Protein AF-A0A9D2VJ08-F1 (afdb_monomer_lite)

Secondary structure (DSSP, 8-state):
--GGGS------GGGG--SHHHHHHHHHHHHHHHHHHH--HHHHHHHHHHHHHHHHHHHHHS-GGG-SHHHHHHHHHHHH--SSS-TTS-TTS---HHHHHHHHHHHSEEEEE-TTS-EEEEE-----TTT-PPTTT--HHHHHHHHHHHTT--

Structure (mmCIF, N/CA/C/O backbone):
data_AF-A0A9D2VJ08-F1
#
_entry.id   AF-A0A9D2VJ08-F1
#
loop_
_atom_site.group_PDB
_atom_site.id
_atom_site.type_symbol
_atom_site.label_atom_id
_atom_site.label_alt_id
_atom_site.label_comp_id
_atom_site.label_asym_id
_atom_site.label_entity_id
_atom_site.label_seq_id
_atom_site.pdbx_PDB_ins_code
_atom_site.Cartn_x
_atom_site.Cartn_y
_atom_site.Cartn_z
_atom_site.occupancy
_atom_site.B_iso_or_equiv
_atom_site.auth_seq_id
_atom_site.auth_comp_id
_atom_site.auth_asym_id
_atom_site.auth_atom_id
_atom_site.pdbx_PDB_model_num
ATOM 1 N N . MET A 1 1 ? -3.734 -15.035 43.086 1.00 41.38 1 MET A N 1
ATOM 2 C CA . MET A 1 1 ? -3.114 -14.174 42.054 1.00 41.38 1 MET A CA 1
ATOM 3 C C . MET A 1 1 ? -3.480 -14.765 40.698 1.00 41.38 1 MET A C 1
ATOM 5 O O . MET A 1 1 ? -2.989 -15.838 40.373 1.00 41.38 1 MET A O 1
ATOM 9 N N . SER A 1 2 ? -4.456 -14.158 40.009 1.00 42.16 2 SER A N 1
ATOM 10 C CA . SER A 1 2 ? -5.113 -14.713 38.810 1.00 42.16 2 SER A CA 1
ATOM 11 C C . SER A 1 2 ? -4.146 -14.868 37.641 1.00 42.16 2 SER A C 1
ATOM 13 O O . SER A 1 2 ? -3.469 -13.912 37.263 1.00 42.16 2 SER A O 1
ATOM 15 N N . ARG A 1 3 ? -4.138 -16.062 37.043 1.00 43.56 3 ARG A N 1
ATOM 16 C CA . ARG A 1 3 ? -3.437 -16.399 35.792 1.00 43.56 3 ARG A CA 1
ATOM 17 C C . ARG A 1 3 ? -4.112 -15.807 34.541 1.00 43.56 3 ARG A C 1
ATOM 19 O O . ARG A 1 3 ? -3.635 -16.033 33.439 1.00 43.56 3 ARG A O 1
ATOM 26 N N . ASP A 1 4 ? -5.153 -14.993 34.708 1.00 45.00 4 ASP A N 1
ATOM 27 C CA . ASP A 1 4 ? -5.975 -14.450 33.615 1.00 45.00 4 ASP A CA 1
ATOM 28 C C . ASP A 1 4 ? -5.385 -13.212 32.916 1.00 45.00 4 ASP A C 1
ATOM 30 O O . ASP A 1 4 ? -6.020 -12.639 32.039 1.00 45.00 4 ASP A O 1
ATOM 34 N N . ARG A 1 5 ? -4.171 -12.766 33.275 1.00 42.59 5 ARG A N 1
ATOM 35 C CA . ARG A 1 5 ? -3.537 -11.571 32.674 1.00 42.59 5 ARG A CA 1
ATOM 36 C C . ARG A 1 5 ? -2.497 -11.858 31.585 1.00 42.59 5 ARG A C 1
ATOM 38 O O . ARG A 1 5 ? -1.813 -10.933 31.163 1.00 42.59 5 ARG A O 1
ATOM 45 N N . ILE A 1 6 ? -2.351 -13.105 31.129 1.00 43.16 6 ILE A N 1
ATOM 46 C CA . ILE A 1 6 ? -1.371 -13.479 30.081 1.00 43.16 6 ILE A CA 1
ATOM 47 C C . ILE A 1 6 ? -2.044 -14.278 28.957 1.00 43.16 6 ILE A C 1
ATOM 49 O O . ILE A 1 6 ? -1.519 -15.255 28.438 1.00 43.16 6 ILE A O 1
ATOM 53 N N . ALA A 1 7 ? -3.245 -13.855 28.582 1.00 40.59 7 ALA A N 1
ATOM 54 C CA . ALA A 1 7 ? -3.863 -14.234 27.321 1.00 40.59 7 ALA A CA 1
ATOM 55 C C . ALA A 1 7 ? -4.635 -13.036 26.765 1.00 40.59 7 ALA A C 1
ATOM 57 O O . ALA A 1 7 ? -5.795 -13.148 26.380 1.00 40.59 7 ALA A O 1
ATOM 58 N N . THR A 1 8 ? -3.988 -11.869 26.697 1.00 43.03 8 THR A N 1
ATOM 59 C CA . THR A 1 8 ? -4.373 -10.916 25.658 1.00 43.03 8 THR A CA 1
ATOM 60 C C . THR A 1 8 ? -3.972 -11.583 24.353 1.00 43.03 8 THR A C 1
ATOM 62 O O . THR A 1 8 ? -2.851 -11.423 23.874 1.00 43.03 8 THR A O 1
ATOM 65 N N . VAL A 1 9 ? -4.868 -12.406 23.805 1.00 49.03 9 VAL A N 1
ATOM 66 C CA . VAL A 1 9 ? -4.931 -12.606 22.362 1.00 49.03 9 VAL A CA 1
ATOM 67 C C . VAL A 1 9 ? -4.872 -11.190 21.815 1.00 49.03 9 VAL A C 1
ATOM 69 O O . VAL A 1 9 ? -5.785 -10.406 22.074 1.00 49.03 9 VAL A O 1
ATOM 72 N N . ILE A 1 10 ? -3.751 -10.809 21.203 1.00 58.50 10 ILE A N 1
ATOM 73 C CA . ILE A 1 10 ? -3.633 -9.521 20.527 1.00 58.50 10 ILE A CA 1
ATOM 74 C C . ILE A 1 10 ? -4.595 -9.646 19.351 1.00 58.50 10 ILE A C 1
ATOM 76 O O . ILE A 1 10 ? -4.232 -10.131 18.281 1.00 58.50 10 ILE A O 1
ATOM 80 N N . ALA A 1 11 ? -5.871 -9.361 19.608 1.00 74.62 11 ALA A N 1
ATOM 81 C CA . ALA A 1 11 ? -6.908 -9.392 18.607 1.00 74.62 11 ALA A CA 1
ATOM 82 C C . ALA A 1 11 ? -6.458 -8.429 17.516 1.00 74.62 11 ALA A C 1
ATOM 84 O O . ALA A 1 11 ? -6.089 -7.293 17.804 1.00 74.62 11 ALA A O 1
ATOM 85 N N . ASN A 1 12 ? -6.409 -8.915 16.281 1.00 82.56 12 ASN A N 1
ATOM 86 C CA . ASN A 1 12 ? -6.015 -8.099 15.150 1.00 82.56 12 ASN A CA 1
ATOM 87 C C . ASN A 1 12 ? -7.054 -6.971 14.985 1.00 82.56 12 ASN A C 1
ATOM 89 O O . ASN A 1 12 ? -8.179 -7.276 14.589 1.00 82.56 12 ASN A O 1
ATOM 93 N N . PRO A 1 13 ? -6.721 -5.694 15.253 1.00 83.25 13 PRO A N 1
ATOM 94 C CA . PRO A 1 13 ? -7.683 -4.598 15.139 1.00 83.25 13 PRO A CA 1
ATOM 95 C C . PRO A 1 13 ? -8.137 -4.390 13.689 1.00 83.25 13 PRO A C 1
ATOM 97 O O . PRO A 1 13 ? -9.271 -3.989 13.450 1.00 83.25 13 PRO A O 1
ATOM 100 N N . LEU A 1 14 ? -7.302 -4.759 12.711 1.00 88.56 14 LEU A N 1
ATOM 101 C CA . LEU A 1 14 ? -7.675 -4.735 11.298 1.00 88.56 14 LEU A CA 1
ATOM 102 C C . LEU A 1 14 ? -8.676 -5.839 10.949 1.00 88.56 14 LEU A C 1
ATOM 104 O O . LEU A 1 14 ? -9.331 -5.764 9.919 1.00 88.56 14 LEU A O 1
ATOM 108 N N . ALA A 1 15 ? -8.872 -6.861 11.787 1.00 85.88 15 ALA A N 1
ATOM 109 C CA . ALA A 1 15 ? -9.882 -7.880 11.509 1.00 85.88 15 ALA A CA 1
ATOM 110 C C . ALA A 1 15 ? -11.312 -7.308 11.461 1.00 85.88 15 ALA A C 1
ATOM 112 O O . ALA A 1 15 ? -12.171 -7.909 10.822 1.00 85.88 15 ALA A O 1
ATOM 113 N N . ALA A 1 16 ? -11.554 -6.159 12.095 1.00 83.31 16 ALA A N 1
ATOM 114 C CA . ALA A 1 16 ? -12.830 -5.452 12.030 1.00 83.31 16 ALA A CA 1
ATOM 115 C C . ALA A 1 16 ? -12.943 -4.506 10.821 1.00 83.31 16 ALA A C 1
ATOM 117 O O . ALA A 1 16 ? -14.036 -4.068 10.502 1.00 83.31 16 ALA A O 1
ATOM 118 N N . VAL A 1 17 ? -11.839 -4.204 10.134 1.00 88.88 17 VAL A N 1
ATOM 119 C CA . VAL A 1 17 ? -11.827 -3.298 8.981 1.00 88.88 17 VAL A CA 1
ATOM 120 C C . VAL A 1 17 ? -12.060 -4.124 7.717 1.00 88.88 17 VAL A C 1
ATOM 122 O O . VAL A 1 17 ? -11.203 -4.904 7.289 1.00 88.88 17 VAL A O 1
ATOM 125 N N . ARG A 1 18 ? -13.263 -4.032 7.147 1.00 87.00 18 ARG A N 1
ATOM 126 C CA . ARG A 1 18 ? -13.679 -4.813 5.969 1.00 87.00 18 ARG A CA 1
ATOM 127 C C . ARG A 1 18 ? -14.203 -3.931 4.848 1.00 87.00 18 ARG A C 1
ATOM 129 O O . ARG A 1 18 ? -13.989 -4.248 3.684 1.00 87.00 18 ARG A O 1
ATOM 136 N N . SER A 1 19 ? -14.825 -2.816 5.193 1.00 89.00 19 SER A N 1
ATOM 137 C CA . SER A 1 19 ? -15.363 -1.830 4.261 1.00 89.00 19 SER A CA 1
ATOM 138 C C . SER A 1 19 ? -14.458 -0.605 4.121 1.00 89.00 19 SER A C 1
ATOM 140 O O . SER A 1 19 ? -13.563 -0.368 4.934 1.00 89.00 19 SER A O 1
ATOM 142 N N . ASP A 1 20 ? -14.696 0.195 3.081 1.00 88.88 20 ASP A N 1
ATOM 143 C CA . ASP A 1 20 ? -14.012 1.481 2.905 1.00 88.88 20 ASP A CA 1
ATOM 144 C C . ASP A 1 20 ? -14.346 2.462 4.038 1.00 88.88 20 ASP A C 1
ATOM 146 O O . ASP A 1 20 ? -13.473 3.207 4.465 1.00 88.88 20 ASP A O 1
ATOM 150 N N . ALA A 1 21 ? -15.575 2.444 4.565 1.00 89.12 21 ALA A N 1
ATOM 151 C CA . ALA A 1 21 ? -15.980 3.315 5.670 1.00 89.12 21 ALA A CA 1
ATOM 152 C C . ALA A 1 21 ? -15.191 3.002 6.952 1.00 89.12 21 ALA A C 1
ATOM 154 O O . ALA A 1 21 ? -14.558 3.887 7.519 1.00 89.12 21 ALA A O 1
ATOM 155 N N . GLU A 1 22 ? -15.128 1.724 7.339 1.00 91.31 22 GLU A N 1
ATOM 156 C CA . GLU A 1 22 ? -14.341 1.287 8.502 1.00 91.31 22 GLU A CA 1
ATOM 157 C C . GLU A 1 22 ? -12.848 1.589 8.328 1.00 91.31 22 GLU A C 1
ATOM 159 O O . GLU A 1 22 ? -12.152 1.894 9.296 1.00 91.31 22 GLU A O 1
ATOM 164 N N . LEU A 1 23 ? -12.342 1.519 7.092 1.00 91.00 23 LEU A N 1
ATOM 165 C CA . LEU A 1 23 ? -10.960 1.869 6.783 1.00 91.00 23 LEU A CA 1
ATOM 166 C C . LEU A 1 23 ? -10.695 3.368 6.978 1.00 91.00 23 LEU A C 1
ATOM 168 O O . LEU A 1 23 ? -9.655 3.744 7.523 1.00 91.00 23 LEU A O 1
ATOM 172 N N . LEU A 1 24 ? -11.616 4.218 6.528 1.00 91.38 24 LEU A N 1
ATOM 173 C CA . LEU A 1 24 ? -11.512 5.666 6.685 1.00 91.38 24 LEU A CA 1
ATOM 174 C C . LEU A 1 24 ? -11.562 6.072 8.159 1.00 91.38 24 LEU A C 1
ATOM 176 O O . LEU A 1 24 ? -10.722 6.866 8.584 1.00 91.38 24 LEU A O 1
ATOM 180 N N . ASP A 1 25 ? -12.467 5.477 8.936 1.00 91.31 25 ASP A N 1
ATOM 181 C CA . ASP A 1 25 ? -12.583 5.711 10.378 1.00 91.31 25 ASP A CA 1
ATOM 182 C C . ASP A 1 25 ? -11.322 5.260 11.121 1.00 91.31 25 ASP A C 1
ATOM 184 O O . ASP A 1 25 ? -10.765 6.001 11.936 1.00 91.31 25 ASP A O 1
ATOM 188 N N . PHE A 1 26 ? -10.815 4.067 10.792 1.00 91.75 26 PHE A N 1
ATOM 189 C CA . PHE A 1 26 ? -9.564 3.556 11.346 1.00 91.75 26 PHE A CA 1
ATOM 190 C C . PHE A 1 26 ? -8.391 4.507 11.063 1.00 91.75 26 PHE A C 1
ATOM 192 O O . PHE A 1 26 ? -7.636 4.860 11.971 1.00 91.75 26 PHE A O 1
ATOM 199 N N . ALA A 1 27 ? -8.250 4.966 9.818 1.00 92.38 27 ALA A N 1
ATOM 200 C CA . ALA A 1 27 ? -7.178 5.879 9.442 1.00 92.38 27 ALA A CA 1
ATOM 201 C C . ALA A 1 27 ? -7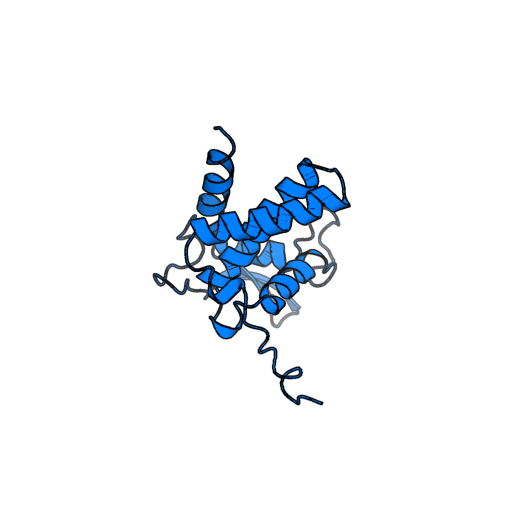.318 7.258 10.102 1.00 92.38 27 ALA A C 1
ATOM 203 O O . ALA A 1 27 ? -6.309 7.843 10.498 1.00 92.38 27 ALA A O 1
ATOM 204 N N . ALA A 1 28 ? -8.545 7.770 10.242 1.00 91.75 28 ALA A N 1
ATOM 205 C CA . ALA A 1 28 ? -8.818 9.018 10.946 1.00 91.75 28 ALA A CA 1
ATOM 206 C C . ALA A 1 28 ? -8.424 8.919 12.426 1.00 91.75 28 ALA A C 1
ATOM 208 O O . ALA A 1 28 ? -7.769 9.822 12.946 1.00 91.75 28 ALA A O 1
ATOM 209 N N . HIS A 1 29 ? -8.732 7.794 13.079 1.00 91.88 29 HIS A N 1
ATOM 210 C CA . HIS A 1 29 ? -8.316 7.548 14.457 1.00 91.88 29 HIS A CA 1
ATOM 211 C C . HIS A 1 29 ? -6.787 7.547 14.608 1.00 91.88 29 HIS A C 1
ATOM 213 O O . HIS A 1 29 ? -6.258 8.199 15.503 1.00 91.88 29 HIS A O 1
ATOM 219 N N . CYS A 1 30 ? -6.055 6.890 13.704 1.00 90.31 30 CYS A N 1
ATOM 220 C CA . CYS A 1 30 ? -4.590 6.925 13.732 1.00 90.31 30 CYS A CA 1
ATOM 221 C C . CYS A 1 30 ? -4.017 8.328 13.458 1.00 90.31 30 CYS A C 1
ATOM 223 O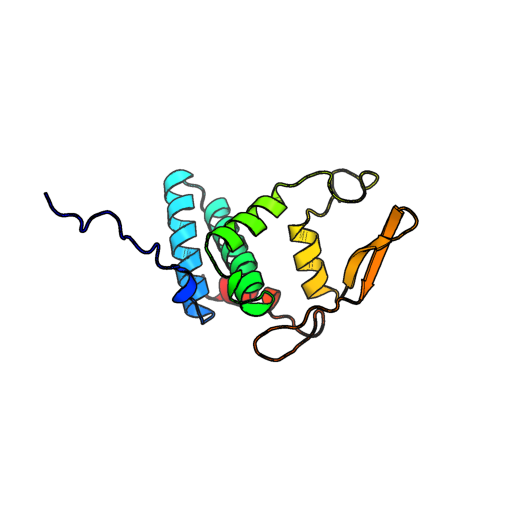 O . CYS A 1 30 ? -3.039 8.732 14.087 1.00 90.31 30 CYS A O 1
ATOM 225 N N . ALA A 1 31 ? -4.608 9.076 12.524 1.00 92.00 31 ALA A N 1
ATOM 226 C CA . ALA A 1 31 ? -4.174 10.431 12.189 1.00 92.00 31 ALA A CA 1
ATOM 227 C C . ALA A 1 31 ? -4.418 11.428 13.331 1.00 92.00 31 ALA A C 1
ATOM 229 O O . ALA A 1 31 ? -3.625 12.352 13.513 1.00 92.00 31 ALA A O 1
ATOM 230 N N . GLN A 1 32 ? -5.463 11.214 14.135 1.00 92.62 32 GLN A N 1
ATOM 231 C CA . GLN A 1 32 ? -5.729 12.012 15.328 1.00 92.62 32 GLN A CA 1
ATOM 232 C C . GLN A 1 32 ? -4.558 11.960 16.315 1.00 92.62 32 GLN A C 1
ATOM 234 O O . GLN A 1 32 ? -4.133 13.006 16.797 1.00 92.62 32 GLN A O 1
ATOM 239 N N . SER A 1 33 ? -3.983 10.779 16.555 1.00 90.81 33 SER A N 1
ATOM 240 C CA . SER A 1 33 ? -2.801 10.647 17.418 1.00 90.81 33 SER A CA 1
ATOM 241 C C . SER A 1 33 ? -1.592 11.405 16.859 1.00 90.81 33 SER A C 1
ATOM 243 O O . SER A 1 33 ? -0.901 12.097 17.598 1.00 90.81 33 SER A O 1
ATOM 245 N N . VAL A 1 34 ? -1.372 11.362 15.538 1.00 90.62 34 VAL A N 1
ATOM 246 C CA . VAL A 1 34 ? -0.307 12.152 14.887 1.00 90.62 34 VAL A CA 1
ATOM 247 C C . VAL A 1 34 ? -0.535 13.649 15.083 1.00 90.62 34 VAL A C 1
ATOM 249 O O . VAL A 1 34 ? 0.416 14.391 15.337 1.00 90.62 34 VAL A O 1
ATOM 252 N N . ARG A 1 35 ? -1.786 14.104 14.975 1.00 92.31 35 ARG A N 1
ATOM 253 C CA . ARG A 1 35 ? -2.147 15.505 15.192 1.00 92.31 35 ARG A CA 1
ATOM 254 C C . ARG A 1 35 ? -1.884 15.945 16.628 1.00 92.31 35 ARG A C 1
ATOM 256 O O . ARG A 1 35 ? -1.341 17.026 16.828 1.00 92.31 35 ARG A O 1
ATOM 263 N N . GLU A 1 36 ? -2.251 15.123 17.604 1.00 92.31 36 GLU A N 1
ATOM 264 C CA . GLU A 1 36 ? -2.027 15.394 19.029 1.00 92.31 36 GLU A CA 1
ATOM 265 C C . GLU A 1 36 ? -0.532 15.484 19.364 1.00 92.31 36 GLU A C 1
ATOM 267 O O . GLU A 1 36 ? -0.125 16.393 20.086 1.00 92.31 36 GLU A O 1
ATOM 272 N N . ASP A 1 37 ? 0.292 14.616 18.772 1.00 91.81 37 ASP A N 1
ATOM 273 C CA . ASP A 1 37 ? 1.735 14.582 19.030 1.00 91.81 37 ASP A CA 1
ATOM 274 C C . ASP A 1 37 ? 2.512 15.704 18.317 1.00 91.81 37 ASP A C 1
ATOM 276 O O . ASP A 1 37 ? 3.478 16.243 18.860 1.00 91.81 37 ASP A O 1
ATOM 280 N N . SER A 1 38 ? 2.125 16.057 17.085 1.00 90.19 38 SER A N 1
ATOM 281 C CA . SER A 1 38 ? 2.884 16.991 16.232 1.00 90.19 38 SER A CA 1
ATOM 282 C C . SER A 1 38 ? 2.307 18.404 16.156 1.00 90.19 38 SER A C 1
ATOM 284 O O . SER A 1 38 ? 3.026 19.329 15.780 1.00 90.19 38 SER A O 1
ATOM 286 N N . SER A 1 39 ? 1.023 18.586 16.490 1.00 90.06 39 SER A N 1
ATOM 287 C CA . SER A 1 39 ? 0.253 19.813 16.220 1.00 90.06 39 SER A CA 1
ATOM 288 C C . SER A 1 39 ? 0.264 20.260 14.744 1.00 90.06 39 SER A C 1
ATOM 290 O O . SER A 1 39 ? -0.002 21.425 14.451 1.00 90.06 39 SER A O 1
ATOM 292 N N . ASP A 1 40 ? 0.557 19.350 13.807 1.00 93.00 40 ASP A N 1
ATOM 293 C CA . ASP A 1 40 ? 0.622 19.618 12.368 1.00 93.00 40 ASP A CA 1
ATOM 294 C C . ASP A 1 40 ? -0.530 18.909 11.635 1.00 93.00 40 ASP A C 1
ATOM 296 O O . ASP A 1 40 ? -0.539 17.690 11.448 1.00 93.00 40 ASP A O 1
ATOM 300 N N . GLU A 1 41 ? -1.519 19.695 11.205 1.00 92.50 41 GLU A N 1
ATOM 301 C CA . GLU A 1 41 ? -2.695 19.203 10.477 1.00 92.50 41 GLU A CA 1
ATOM 302 C C . GLU A 1 41 ? -2.327 18.646 9.092 1.00 92.50 41 GLU A C 1
ATOM 304 O O . GLU A 1 41 ? -2.895 17.648 8.648 1.00 92.50 41 GLU A O 1
ATOM 309 N N . ALA A 1 42 ? -1.340 19.234 8.409 1.00 92.75 42 ALA A N 1
ATOM 310 C CA . ALA A 1 42 ? -0.915 18.758 7.095 1.00 92.75 42 ALA A CA 1
ATOM 311 C C . ALA A 1 42 ? -0.204 17.401 7.205 1.00 92.75 42 ALA A C 1
ATOM 313 O O . ALA A 1 42 ? -0.403 16.516 6.362 1.00 92.75 42 ALA A O 1
ATOM 314 N N . LEU A 1 43 ? 0.592 17.215 8.261 1.00 91.56 43 LEU A N 1
ATOM 315 C CA . LEU A 1 43 ? 1.214 15.934 8.580 1.00 91.56 43 LEU A CA 1
ATOM 316 C C . LEU A 1 43 ? 0.176 14.878 8.978 1.00 91.56 43 LEU A C 1
ATOM 318 O O . LEU A 1 43 ? 0.273 13.736 8.518 1.00 91.56 43 LEU A O 1
ATOM 322 N N . ALA A 1 44 ? -0.820 15.242 9.788 1.00 92.56 44 ALA A N 1
ATOM 323 C CA . ALA A 1 44 ? -1.903 14.343 10.178 1.00 92.56 44 ALA A CA 1
ATOM 324 C C . ALA A 1 44 ? -2.713 13.875 8.958 1.00 92.56 44 ALA A C 1
ATOM 326 O O . ALA A 1 44 ? -2.909 12.674 8.763 1.00 92.56 44 ALA A O 1
ATOM 327 N N . GLU A 1 45 ? -3.094 14.794 8.073 1.00 92.50 45 GLU A N 1
ATOM 328 C CA . GLU A 1 45 ? -3.836 14.473 6.852 1.00 92.50 45 GLU A CA 1
ATOM 329 C C . GLU A 1 45 ? -3.010 13.624 5.871 1.00 92.50 45 GLU A C 1
ATOM 331 O O . GLU A 1 45 ? -3.515 12.674 5.263 1.00 92.50 45 GLU A O 1
ATOM 336 N N . SER A 1 46 ? -1.713 13.912 5.743 1.00 90.62 46 SER A N 1
ATOM 337 C CA . SER A 1 46 ? -0.800 13.094 4.934 1.00 90.62 46 SER A CA 1
ATOM 338 C C . SER A 1 46 ? -0.656 11.681 5.507 1.00 90.62 46 SER A C 1
ATOM 340 O O . SER A 1 46 ? -0.702 10.698 4.764 1.00 90.62 46 SER A O 1
ATOM 342 N N . SER A 1 47 ? -0.549 11.569 6.834 1.00 91.69 47 SER A N 1
ATOM 343 C CA . SER A 1 47 ? -0.520 10.292 7.555 1.00 91.69 47 SER A CA 1
ATOM 344 C C . SER A 1 47 ? -1.802 9.496 7.325 1.00 91.69 47 SER A C 1
ATOM 346 O O . SER A 1 47 ? -1.733 8.314 6.990 1.00 91.69 47 SER A O 1
ATOM 348 N N . ARG A 1 48 ? -2.969 10.149 7.408 1.00 93.50 48 ARG A N 1
ATOM 349 C CA . ARG A 1 48 ? -4.273 9.530 7.141 1.00 93.50 48 ARG A CA 1
ATOM 350 C C . ARG A 1 48 ? -4.316 8.901 5.751 1.00 93.50 48 ARG A C 1
ATOM 352 O O . ARG A 1 48 ? -4.617 7.716 5.621 1.00 93.50 48 ARG A O 1
ATOM 359 N N . LYS A 1 49 ? -3.961 9.668 4.715 1.00 91.94 49 LYS A N 1
ATOM 360 C CA . LYS A 1 49 ? -3.932 9.197 3.319 1.00 91.94 49 LYS A CA 1
ATOM 361 C C . LYS A 1 49 ? -2.990 8.012 3.130 1.00 91.94 49 LYS A C 1
ATOM 363 O O . LYS A 1 49 ? -3.360 7.036 2.478 1.00 91.94 49 LYS A O 1
ATOM 368 N N . LEU A 1 50 ? -1.800 8.068 3.727 1.00 91.81 50 LEU A N 1
ATOM 369 C CA . LEU A 1 50 ? -0.837 6.972 3.661 1.00 91.81 50 LEU A CA 1
ATOM 370 C C . LEU A 1 50 ? -1.373 5.701 4.337 1.00 91.81 50 LEU A C 1
ATOM 372 O O . LEU A 1 50 ? -1.254 4.615 3.772 1.00 91.81 50 LEU A O 1
ATOM 376 N N . ILE A 1 51 ? -2.004 5.826 5.508 1.00 92.88 51 ILE A N 1
ATOM 377 C CA . ILE A 1 51 ? -2.594 4.694 6.237 1.00 92.88 51 ILE A CA 1
ATOM 378 C C . ILE A 1 51 ? -3.729 4.058 5.432 1.00 92.88 51 ILE A C 1
ATOM 380 O O . ILE A 1 51 ? -3.769 2.829 5.324 1.00 92.88 51 ILE A O 1
ATOM 384 N N . VAL A 1 52 ? -4.603 4.866 4.819 1.00 92.88 52 VAL A N 1
ATOM 385 C CA . VAL A 1 52 ? -5.654 4.372 3.914 1.00 92.88 52 VAL A CA 1
ATOM 386 C C . VAL A 1 52 ? -5.035 3.597 2.757 1.00 92.88 52 VAL A C 1
ATOM 388 O O . VAL A 1 52 ? -5.396 2.444 2.536 1.00 92.88 52 VAL A O 1
ATOM 391 N N . ALA A 1 53 ? -4.064 4.189 2.057 1.00 92.06 53 ALA A N 1
ATOM 392 C CA . ALA A 1 53 ? -3.447 3.572 0.887 1.00 92.06 53 ALA A CA 1
ATOM 393 C C . ALA A 1 53 ? -2.765 2.235 1.222 1.00 92.06 53 ALA A C 1
ATOM 395 O O . ALA A 1 53 ? -2.958 1.246 0.518 1.00 92.06 53 ALA A O 1
ATOM 396 N N . VAL A 1 54 ? -1.994 2.186 2.311 1.00 93.62 54 VAL A N 1
ATOM 397 C CA . VAL A 1 54 ? -1.264 0.982 2.740 1.00 93.62 54 VAL A CA 1
ATOM 398 C C . VAL A 1 54 ? -2.215 -0.112 3.221 1.00 93.62 54 VAL A C 1
ATOM 400 O O . VAL A 1 54 ? -2.025 -1.287 2.906 1.00 93.62 54 VAL A O 1
ATOM 403 N N . THR A 1 55 ? -3.251 0.254 3.971 1.00 92.69 55 THR A N 1
ATOM 404 C CA . THR A 1 55 ? -4.191 -0.725 4.523 1.00 92.69 55 THR A CA 1
ATOM 405 C C . THR A 1 55 ? -5.129 -1.263 3.441 1.00 92.69 55 THR A C 1
ATOM 407 O O . THR A 1 55 ? -5.371 -2.467 3.419 1.00 92.69 55 THR A O 1
ATOM 410 N N . ALA A 1 56 ? -5.584 -0.427 2.498 1.00 91.50 56 ALA A N 1
ATOM 411 C CA . ALA A 1 56 ? -6.309 -0.879 1.306 1.00 91.50 56 ALA A CA 1
ATOM 412 C C . ALA A 1 56 ? -5.441 -1.805 0.443 1.00 91.50 56 ALA A C 1
ATOM 414 O O . ALA A 1 56 ? -5.896 -2.860 0.010 1.00 91.50 56 ALA A O 1
ATOM 415 N N . LEU A 1 57 ? -4.159 -1.461 0.257 1.00 92.12 57 LEU A N 1
ATOM 416 C CA . LEU A 1 57 ? -3.216 -2.306 -0.472 1.00 92.12 57 LEU A CA 1
ATOM 417 C C . LEU A 1 57 ? -3.125 -3.711 0.146 1.00 92.12 57 LEU A C 1
ATOM 419 O O . LEU A 1 57 ? -3.217 -4.690 -0.589 1.00 92.12 57 LEU A O 1
ATOM 423 N N . LEU A 1 58 ? -3.006 -3.823 1.475 1.00 93.12 58 LEU A N 1
ATOM 424 C CA . LEU A 1 58 ? -2.993 -5.124 2.159 1.00 93.12 58 LEU A CA 1
ATOM 425 C C . LEU A 1 58 ? -4.333 -5.853 2.090 1.00 93.12 58 LEU A C 1
ATOM 427 O O . LEU A 1 58 ? -4.347 -7.058 1.865 1.00 93.12 58 LEU A O 1
ATOM 431 N N . ARG A 1 59 ? -5.444 -5.142 2.301 1.00 91.56 59 ARG A N 1
ATOM 432 C CA . ARG A 1 59 ? -6.789 -5.730 2.291 1.00 91.56 59 ARG A CA 1
ATOM 433 C C . ARG A 1 59 ? -7.103 -6.364 0.937 1.00 91.56 59 ARG A C 1
ATOM 435 O O . ARG A 1 59 ? -7.624 -7.473 0.885 1.00 91.56 59 ARG A O 1
ATOM 442 N N . ASP A 1 60 ? -6.763 -5.660 -0.139 1.00 90.19 60 ASP A N 1
ATOM 443 C CA . ASP A 1 60 ? -7.265 -5.984 -1.471 1.00 90.19 60 ASP A CA 1
ATOM 444 C C . ASP A 1 60 ? -6.301 -6.880 -2.257 1.00 90.19 60 ASP A C 1
ATOM 446 O O . ASP A 1 60 ? -6.737 -7.716 -3.050 1.00 90.19 60 ASP A O 1
ATOM 450 N N . TRP A 1 61 ? -4.989 -6.720 -2.066 1.00 91.06 61 TRP A N 1
ATOM 451 C CA . TRP A 1 61 ? -3.982 -7.329 -2.944 1.00 91.06 61 TRP A CA 1
ATOM 452 C C . TRP A 1 61 ? -3.093 -8.377 -2.274 1.00 91.06 61 TRP A C 1
ATOM 454 O O . TRP A 1 61 ? -2.334 -9.054 -2.972 1.00 91.06 61 TRP A O 1
ATOM 464 N N . PHE A 1 62 ? -3.158 -8.511 -0.949 1.00 91.56 62 PHE A N 1
ATOM 465 C CA . PHE A 1 62 ? -2.338 -9.452 -0.189 1.00 91.56 62 PHE A CA 1
ATOM 466 C C . PHE A 1 62 ? -3.177 -10.598 0.384 1.00 91.56 62 PHE A C 1
ATOM 468 O O . PHE A 1 62 ? -4.392 -10.473 0.543 1.00 91.56 62 PHE A O 1
ATOM 475 N N . PRO A 1 63 ? -2.549 -11.742 0.708 1.00 90.81 63 PRO A N 1
ATOM 476 C CA . PRO A 1 63 ? -3.213 -12.794 1.462 1.00 90.81 63 PRO A CA 1
ATOM 477 C C . PRO A 1 63 ? -3.748 -12.272 2.801 1.00 90.81 63 PRO A C 1
ATOM 479 O O . PRO A 1 63 ? -3.093 -11.482 3.480 1.00 90.81 63 PRO A O 1
ATOM 482 N N . ALA A 1 64 ? -4.893 -12.791 3.247 1.00 89.19 64 ALA A N 1
ATOM 483 C CA . ALA A 1 64 ? -5.503 -12.391 4.518 1.00 89.19 64 ALA A CA 1
ATOM 484 C C . ALA A 1 64 ? -4.589 -12.610 5.745 1.00 89.19 64 ALA A C 1
ATOM 486 O O . ALA A 1 64 ? -4.757 -11.935 6.758 1.00 89.19 64 ALA A O 1
ATOM 487 N N . SER A 1 65 ? -3.606 -13.519 5.656 1.00 89.81 65 SER A N 1
ATOM 488 C CA . SER A 1 65 ? -2.575 -13.719 6.687 1.00 89.81 65 SER A CA 1
ATOM 489 C C . SER A 1 65 ? -1.709 -12.483 6.924 1.00 89.81 65 SER A C 1
ATOM 491 O O . SER A 1 65 ? -1.211 -12.291 8.032 1.00 89.81 65 SER A O 1
ATOM 493 N N . ASP A 1 66 ? -1.545 -11.647 5.900 1.00 91.56 66 ASP A N 1
ATOM 494 C CA . ASP A 1 66 ? -0.686 -10.465 5.933 1.00 91.56 66 ASP A CA 1
ATOM 495 C C . ASP A 1 66 ? -1.466 -9.220 6.379 1.00 91.56 66 ASP A C 1
ATOM 497 O O . ASP A 1 66 ? -0.863 -8.211 6.749 1.00 91.56 66 ASP A O 1
ATOM 501 N N . TYR A 1 67 ? -2.804 -9.294 6.421 1.00 92.88 67 TYR A N 1
ATOM 502 C CA . TYR A 1 67 ? -3.688 -8.212 6.854 1.00 92.88 67 TYR A CA 1
ATOM 503 C C . TYR A 1 67 ? -3.693 -8.053 8.380 1.00 92.88 67 TYR A C 1
ATOM 505 O O . TYR A 1 67 ? -4.660 -8.364 9.074 1.00 92.88 67 TYR A O 1
ATOM 513 N N . THR A 1 68 ? -2.565 -7.596 8.918 1.00 92.19 68 THR A N 1
ATOM 514 C CA . THR A 1 68 ? -2.291 -7.439 10.352 1.00 92.19 68 THR A CA 1
ATOM 515 C C . THR A 1 68 ? -1.563 -6.115 10.612 1.00 92.19 68 THR A C 1
ATOM 517 O O . THR A 1 68 ? -0.964 -5.563 9.685 1.00 92.19 68 THR A O 1
ATOM 520 N N . PRO A 1 69 ? -1.521 -5.605 11.859 1.00 90.06 69 PRO A N 1
ATOM 521 C CA . PRO A 1 69 ? -0.769 -4.388 12.172 1.00 90.06 69 PRO A CA 1
ATOM 522 C C . PRO A 1 69 ? 0.718 -4.505 11.814 1.00 90.06 69 PRO A C 1
ATOM 524 O O . PRO A 1 69 ? 1.346 -3.529 11.398 1.00 90.06 69 PRO A O 1
ATOM 527 N N . LEU A 1 70 ? 1.279 -5.714 11.931 1.00 91.00 70 LEU A N 1
ATOM 528 C CA . LEU A 1 70 ? 2.647 -6.001 11.513 1.00 91.00 70 LEU A CA 1
ATOM 529 C C . LEU A 1 70 ? 2.804 -5.884 9.992 1.00 91.00 70 LEU A C 1
ATOM 531 O O . LEU A 1 70 ? 3.787 -5.303 9.537 1.00 91.00 70 LEU A O 1
ATOM 535 N N . GLY A 1 71 ? 1.841 -6.378 9.211 1.00 92.50 71 GLY A N 1
ATOM 536 C CA . 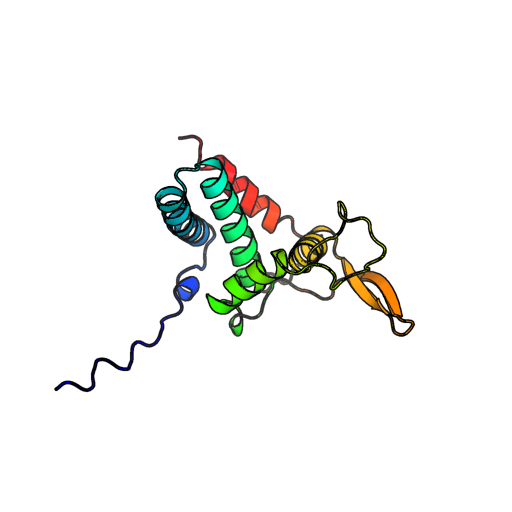GLY A 1 71 ? 1.812 -6.195 7.758 1.00 92.50 71 GLY A CA 1
ATOM 537 C C . GLY A 1 71 ? 1.792 -4.716 7.369 1.00 92.50 71 GLY A C 1
ATOM 538 O O . GLY A 1 71 ? 2.630 -4.275 6.579 1.00 92.50 71 GLY A O 1
ATOM 539 N N . THR A 1 72 ? 0.923 -3.921 8.004 1.00 91.69 72 THR A N 1
ATOM 540 C CA . THR A 1 72 ? 0.843 -2.464 7.785 1.00 91.69 72 THR A CA 1
ATOM 541 C C . THR A 1 72 ? 2.167 -1.778 8.113 1.00 91.69 72 THR A C 1
ATOM 543 O O . THR A 1 72 ? 2.704 -1.029 7.298 1.00 91.69 72 THR A O 1
ATOM 546 N N . THR A 1 73 ? 2.752 -2.089 9.271 1.00 91.38 73 THR A N 1
ATOM 547 C CA . THR A 1 73 ? 4.046 -1.530 9.699 1.00 91.38 73 THR A CA 1
ATOM 548 C C . THR A 1 73 ? 5.182 -1.949 8.765 1.00 91.38 73 THR A C 1
ATOM 550 O O . THR A 1 73 ? 6.082 -1.158 8.478 1.00 91.38 73 THR A O 1
ATOM 553 N N . THR A 1 74 ? 5.1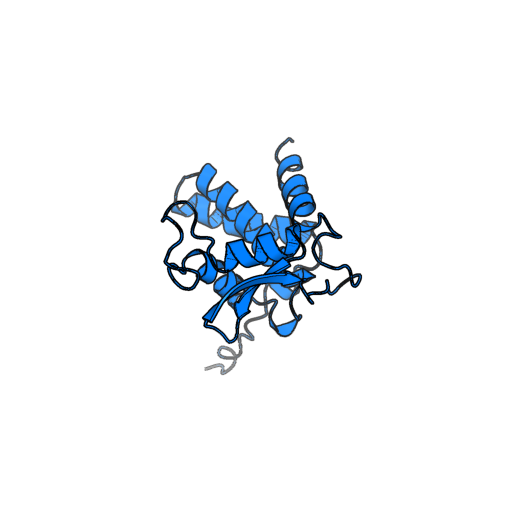40 -3.177 8.244 1.00 92.75 74 THR A N 1
ATOM 554 C CA . THR A 1 74 ? 6.130 -3.687 7.289 1.00 92.75 74 THR A CA 1
ATOM 555 C C . THR A 1 74 ? 6.092 -2.890 5.989 1.00 92.75 74 THR A C 1
ATOM 557 O O . THR A 1 74 ? 7.144 -2.467 5.511 1.00 92.75 74 THR A O 1
ATOM 560 N N . LEU A 1 75 ? 4.902 -2.618 5.444 1.00 92.81 75 LEU A N 1
ATOM 561 C CA . LEU A 1 75 ? 4.760 -1.778 4.252 1.00 92.81 75 LEU A CA 1
ATOM 562 C C . LEU A 1 75 ? 5.189 -0.331 4.500 1.00 92.81 75 LEU A C 1
ATOM 564 O O . LEU A 1 75 ? 5.921 0.229 3.687 1.00 92.81 75 LEU A O 1
ATOM 568 N N . LEU A 1 76 ? 4.818 0.260 5.637 1.00 91.69 76 LEU A N 1
ATOM 569 C CA . LEU A 1 76 ? 5.289 1.599 6.007 1.00 91.69 76 LEU A CA 1
ATOM 570 C C . LEU A 1 76 ? 6.819 1.650 6.107 1.00 91.69 76 LEU A C 1
ATOM 572 O O . LEU A 1 76 ? 7.452 2.574 5.602 1.00 91.69 76 LEU A O 1
ATOM 576 N N . SER A 1 77 ? 7.439 0.612 6.669 1.00 90.69 77 SER A N 1
ATOM 577 C CA . SER A 1 77 ? 8.899 0.507 6.750 1.00 90.69 77 SER A CA 1
ATOM 578 C C . SER A 1 77 ? 9.556 0.444 5.368 1.00 90.69 77 SER A C 1
ATOM 580 O O . SER A 1 77 ? 10.675 0.930 5.198 1.00 90.69 77 SER A O 1
ATOM 582 N N . MET A 1 78 ? 8.873 -0.097 4.352 1.00 89.94 78 MET A N 1
ATOM 583 C CA . MET A 1 78 ? 9.371 -0.085 2.974 1.00 89.94 78 MET A CA 1
ATOM 584 C C . MET A 1 78 ? 9.483 1.328 2.398 1.00 89.94 78 MET A C 1
ATOM 586 O O . MET A 1 78 ? 10.393 1.560 1.607 1.00 89.94 78 MET A O 1
ATOM 590 N N . ALA A 1 79 ? 8.646 2.279 2.825 1.00 85.81 79 ALA A N 1
ATOM 591 C CA . ALA A 1 79 ? 8.774 3.687 2.431 1.00 85.81 79 ALA A CA 1
ATOM 592 C C . ALA A 1 79 ? 10.082 4.323 2.941 1.00 85.81 79 ALA A C 1
ATOM 594 O O . ALA A 1 79 ? 10.596 5.278 2.364 1.00 85.81 79 ALA A O 1
ATOM 595 N N . LEU A 1 80 ? 10.657 3.779 4.016 1.00 82.81 80 LEU A N 1
ATOM 596 C CA . LEU A 1 80 ? 11.9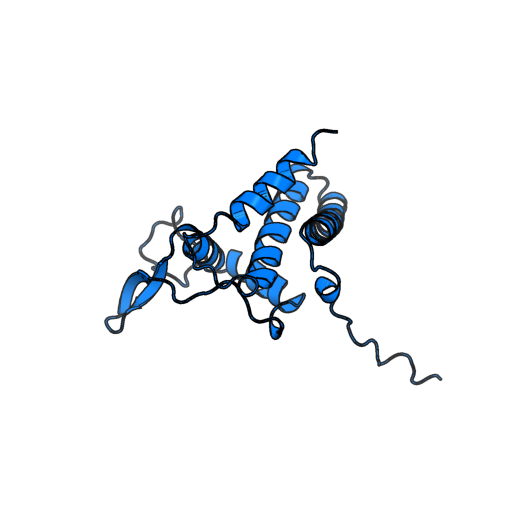10 4.264 4.597 1.00 82.81 80 LEU A CA 1
ATOM 597 C C . LEU A 1 80 ? 13.145 3.594 3.975 1.00 82.81 80 LEU A C 1
ATOM 599 O O . LEU A 1 80 ? 14.264 4.094 4.119 1.00 82.81 80 LEU A O 1
ATOM 603 N N . MET A 1 81 ? 12.973 2.473 3.266 1.00 81.50 81 MET A N 1
ATOM 604 C CA . MET A 1 81 ? 14.081 1.731 2.668 1.00 81.50 81 MET A CA 1
ATOM 605 C C . MET A 1 81 ? 14.660 2.476 1.462 1.00 81.50 81 MET A C 1
ATOM 607 O O . MET A 1 81 ? 14.043 2.572 0.401 1.00 81.50 81 MET A O 1
ATOM 611 N N . ARG A 1 82 ? 15.911 2.928 1.593 1.00 70.25 82 ARG A N 1
ATOM 612 C CA . ARG A 1 82 ? 16.681 3.546 0.506 1.00 70.25 82 ARG A CA 1
ATOM 613 C C . ARG A 1 82 ? 17.745 2.584 -0.027 1.00 70.25 82 ARG A C 1
ATOM 615 O O . ARG A 1 82 ? 18.344 1.826 0.725 1.00 70.25 82 ARG A O 1
ATOM 622 N N . GLY A 1 83 ? 18.006 2.637 -1.335 1.00 62.69 83 GLY A N 1
ATOM 623 C CA . GLY A 1 83 ? 19.163 1.971 -1.959 1.00 62.69 83 GLY A CA 1
ATOM 624 C C . GLY A 1 83 ? 19.011 0.481 -2.295 1.00 62.69 83 GLY A C 1
ATOM 625 O O . GLY A 1 83 ? 19.984 -0.131 -2.720 1.00 62.69 83 GLY A O 1
ATOM 626 N N . LYS A 1 84 ? 17.815 -0.106 -2.143 1.00 62.03 84 LYS A N 1
ATOM 627 C CA . LYS A 1 84 ? 17.547 -1.518 -2.489 1.00 62.03 84 LYS A CA 1
ATOM 628 C C . LYS A 1 84 ? 17.379 -1.764 -4.002 1.00 62.03 84 LYS A C 1
ATOM 630 O O . LYS A 1 84 ? 17.644 -2.865 -4.479 1.00 62.03 84 LYS A O 1
ATOM 635 N N . TYR A 1 85 ? 16.957 -0.743 -4.746 1.00 62.28 85 TYR A N 1
ATOM 636 C CA . TYR A 1 85 ? 16.706 -0.769 -6.194 1.00 62.28 85 TYR A CA 1
ATOM 637 C C . TYR A 1 85 ? 17.694 0.146 -6.917 1.00 62.28 85 TYR A C 1
ATOM 639 O O . TYR A 1 85 ? 18.319 0.971 -6.251 1.00 62.28 85 TYR A O 1
ATOM 647 N N . ASP A 1 86 ? 17.849 -0.046 -8.237 1.00 59.66 86 ASP A N 1
ATOM 648 C CA . ASP A 1 86 ? 18.903 0.541 -9.085 1.00 59.66 86 ASP A CA 1
ATOM 649 C C . ASP A 1 86 ? 19.543 1.815 -8.506 1.00 59.66 86 ASP A C 1
ATOM 651 O O . ASP A 1 86 ? 18.997 2.921 -8.553 1.00 59.66 86 ASP A O 1
ATOM 655 N N . SER A 1 87 ? 20.732 1.632 -7.932 1.00 54.72 87 SER A N 1
ATOM 656 C CA . SER A 1 87 ? 21.482 2.673 -7.237 1.00 54.72 87 SER A CA 1
ATOM 657 C C . SER A 1 87 ? 22.019 3.754 -8.177 1.00 54.72 87 SER A C 1
ATOM 659 O O . SER A 1 87 ? 22.471 4.792 -7.685 1.00 54.72 87 SER A O 1
ATOM 661 N N . LYS A 1 88 ? 21.936 3.543 -9.501 1.00 54.34 88 LYS A N 1
ATOM 662 C CA . LYS A 1 88 ? 22.327 4.507 -10.538 1.00 54.34 88 LYS A CA 1
ATOM 663 C C . LYS A 1 88 ? 21.248 5.554 -10.831 1.00 54.34 88 LYS A C 1
ATOM 665 O O . LYS A 1 88 ? 21.562 6.573 -11.441 1.00 54.34 88 LYS A O 1
ATOM 670 N N . ALA A 1 89 ? 20.007 5.352 -10.380 1.00 53.00 89 ALA A N 1
ATOM 671 C CA . ALA A 1 89 ? 18.969 6.376 -10.458 1.00 53.00 89 ALA A CA 1
ATOM 672 C C . ALA A 1 89 ? 19.281 7.541 -9.498 1.00 53.00 89 ALA A C 1
ATOM 674 O O . ALA A 1 89 ? 19.725 7.323 -8.360 1.00 53.00 89 ALA A O 1
ATOM 675 N N . ASN A 1 90 ? 19.052 8.780 -9.957 1.00 46.12 90 ASN A N 1
ATOM 676 C CA . ASN A 1 90 ? 19.300 9.982 -9.157 1.00 46.12 90 ASN A CA 1
ATOM 677 C C . ASN A 1 90 ? 18.500 9.941 -7.836 1.00 46.12 90 ASN A C 1
ATOM 679 O O . ASN A 1 90 ? 17.466 9.281 -7.734 1.00 46.12 90 ASN A O 1
ATOM 683 N N . PHE A 1 91 ? 18.977 10.660 -6.819 1.00 40.16 91 PHE A N 1
ATOM 684 C CA . PHE A 1 91 ? 18.380 10.675 -5.478 1.00 40.16 91 PHE A CA 1
ATOM 685 C C . PHE A 1 91 ? 16.906 11.134 -5.454 1.00 40.16 91 PHE A C 1
ATOM 687 O O . PHE A 1 91 ? 16.148 10.674 -4.605 1.00 40.16 91 PHE A O 1
ATOM 694 N N . SER A 1 92 ? 16.497 11.975 -6.406 1.00 48.94 92 SER A N 1
ATOM 695 C CA . SER A 1 92 ? 15.143 12.524 -6.575 1.00 48.94 92 SER A CA 1
ATOM 696 C C . SER A 1 92 ? 14.155 11.562 -7.256 1.00 48.94 92 SER A C 1
ATOM 698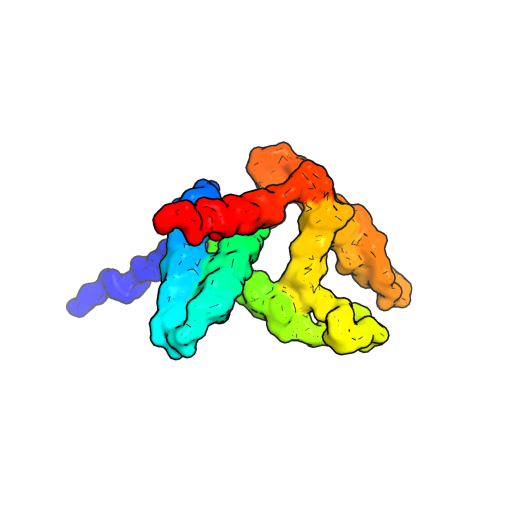 O O . SER A 1 92 ? 12.955 11.808 -7.233 1.00 48.94 92 SER A O 1
ATOM 700 N N . CYS A 1 93 ? 14.639 10.473 -7.864 1.00 52.56 93 CYS A N 1
ATOM 701 C CA . CYS A 1 93 ? 13.843 9.502 -8.625 1.00 52.56 93 CYS A CA 1
ATOM 702 C C . CYS A 1 93 ? 13.889 8.083 -8.029 1.00 52.56 93 CYS A C 1
ATOM 704 O O . CYS A 1 93 ? 13.397 7.134 -8.645 1.00 52.56 93 CYS A O 1
ATOM 706 N N . ARG A 1 94 ? 14.496 7.903 -6.847 1.00 62.06 94 ARG A N 1
ATOM 707 C CA . ARG A 1 94 ? 14.580 6.594 -6.186 1.00 62.06 94 ARG A CA 1
ATOM 708 C C . ARG A 1 94 ? 13.226 6.208 -5.604 1.00 62.06 94 ARG A C 1
ATOM 710 O O . ARG A 1 94 ? 12.922 6.545 -4.466 1.00 62.06 94 ARG A O 1
ATOM 717 N N . LYS A 1 95 ? 12.453 5.454 -6.383 1.00 73.94 95 LYS A N 1
ATOM 718 C CA . LYS A 1 95 ? 11.254 4.767 -5.899 1.00 73.94 95 LYS A CA 1
ATOM 719 C C . LYS A 1 95 ? 11.639 3.816 -4.760 1.00 73.94 95 LYS A C 1
ATOM 721 O O . LYS A 1 95 ? 12.515 2.960 -4.923 1.00 73.94 95 LYS A O 1
ATOM 726 N N . THR A 1 96 ? 11.011 3.988 -3.606 1.00 85.06 96 THR A N 1
ATOM 727 C CA . THR A 1 96 ? 11.083 3.052 -2.480 1.00 85.06 96 THR A CA 1
ATOM 728 C C . THR A 1 96 ? 10.394 1.737 -2.864 1.00 85.06 96 THR A C 1
ATOM 730 O O . THR A 1 96 ? 9.624 1.704 -3.830 1.00 85.06 96 THR A O 1
ATOM 733 N N . PRO A 1 97 ? 10.632 0.622 -2.146 1.00 88.44 97 PRO A N 1
ATOM 734 C CA . PRO A 1 97 ? 9.853 -0.589 -2.380 1.00 88.44 97 PRO A CA 1
ATOM 735 C C . PRO A 1 97 ? 8.338 -0.344 -2.313 1.00 88.44 97 PRO A C 1
ATOM 737 O O . PRO A 1 97 ? 7.618 -0.909 -3.130 1.00 88.44 97 PRO A O 1
ATOM 740 N N . LEU A 1 98 ? 7.866 0.540 -1.425 1.00 89.88 98 LEU A N 1
ATOM 741 C CA . LEU A 1 98 ? 6.446 0.886 -1.350 1.00 89.88 98 LEU A CA 1
ATOM 742 C C . LEU A 1 98 ? 5.970 1.636 -2.608 1.00 89.88 98 LEU A C 1
ATOM 744 O O . LEU A 1 98 ? 4.940 1.281 -3.176 1.00 89.88 98 LEU A O 1
ATOM 748 N N . ASP A 1 99 ? 6.752 2.598 -3.108 1.00 87.25 99 ASP A N 1
ATOM 749 C CA . ASP A 1 99 ? 6.430 3.317 -4.353 1.00 87.25 99 ASP A CA 1
ATOM 750 C C . ASP A 1 99 ? 6.365 2.372 -5.559 1.00 87.25 99 ASP A C 1
ATOM 752 O O . ASP A 1 99 ? 5.539 2.535 -6.456 1.00 87.25 99 ASP A O 1
ATOM 756 N N . LEU A 1 100 ? 7.245 1.366 -5.599 1.00 87.94 100 LEU A N 1
ATOM 757 C CA . LEU A 1 100 ? 7.231 0.350 -6.651 1.00 87.94 100 LEU A CA 1
ATOM 758 C C . LEU A 1 100 ? 5.978 -0.524 -6.584 1.00 87.94 100 LEU A C 1
ATOM 760 O O . LEU A 1 100 ? 5.486 -0.928 -7.634 1.00 87.94 100 LEU A O 1
ATOM 764 N N . MET A 1 101 ? 5.453 -0.789 -5.387 1.00 89.44 101 MET A N 1
ATOM 765 C CA . MET A 1 101 ? 4.210 -1.540 -5.217 1.00 89.44 101 MET A CA 1
ATOM 766 C C . MET A 1 101 ? 3.003 -0.734 -5.683 1.00 89.44 101 MET A C 1
ATOM 768 O O . MET A 1 101 ? 2.213 -1.253 -6.466 1.00 89.44 101 MET A O 1
ATOM 772 N N . PHE A 1 102 ? 2.889 0.538 -5.291 1.00 89.06 102 PHE A N 1
ATOM 773 C CA . PHE A 1 102 ? 1.822 1.401 -5.807 1.00 89.06 102 PHE A CA 1
ATOM 774 C C . PHE A 1 102 ? 1.903 1.545 -7.328 1.00 89.06 102 PHE A C 1
ATOM 776 O O . PHE A 1 102 ? 0.908 1.325 -8.015 1.00 89.06 102 PHE A O 1
ATOM 783 N N . ASN A 1 103 ? 3.104 1.766 -7.873 1.00 87.62 103 ASN A N 1
ATOM 784 C CA . ASN A 1 103 ? 3.291 1.793 -9.321 1.00 87.62 103 ASN A CA 1
ATOM 785 C C . ASN A 1 103 ? 2.904 0.460 -9.975 1.00 87.62 103 ASN A C 1
ATOM 787 O O . ASN A 1 103 ? 2.352 0.454 -11.068 1.00 87.62 103 ASN A O 1
ATOM 791 N N . GLN A 1 104 ? 3.169 -0.678 -9.332 1.00 90.12 104 GLN A N 1
ATOM 792 C CA . GLN A 1 104 ? 2.758 -1.977 -9.854 1.00 90.12 104 GLN A CA 1
ATOM 793 C C . GLN A 1 104 ? 1.239 -2.100 -9.938 1.00 90.12 104 GLN A C 1
ATOM 795 O O . GLN A 1 104 ? 0.764 -2.647 -10.932 1.00 90.12 104 GLN A O 1
ATOM 800 N N . ILE A 1 105 ? 0.497 -1.582 -8.951 1.00 90.19 105 ILE A N 1
ATOM 801 C CA . ILE A 1 105 ? -0.972 -1.545 -8.973 1.00 90.19 105 ILE A CA 1
ATOM 802 C C . ILE A 1 105 ? -1.491 -0.653 -10.105 1.00 90.19 105 ILE A C 1
ATOM 804 O O . ILE A 1 105 ? -2.402 -1.057 -10.826 1.00 90.19 105 ILE A O 1
ATOM 808 N N . GLU A 1 106 ? -0.901 0.527 -10.285 1.00 87.69 106 GLU A N 1
ATOM 809 C CA . GLU A 1 106 ? -1.340 1.511 -11.282 1.00 87.69 106 GLU A CA 1
ATOM 810 C C . GLU A 1 106 ? -0.973 1.120 -12.719 1.00 87.69 106 GLU A C 1
ATOM 812 O O . GLU A 1 106 ? -1.809 1.189 -13.615 1.00 87.69 106 GLU A O 1
ATOM 817 N N . SER A 1 107 ? 0.277 0.712 -12.946 1.00 87.94 107 SER A N 1
ATOM 818 C CA . SER A 1 107 ? 0.831 0.477 -14.288 1.00 87.94 107 SER A CA 1
ATOM 819 C C . SER A 1 107 ? 0.608 -0.934 -14.815 1.00 87.94 107 SER A C 1
ATOM 821 O O . SER A 1 107 ? 0.703 -1.164 -16.018 1.00 87.94 107 SER A O 1
ATOM 823 N N . GLY A 1 108 ? 0.336 -1.904 -13.940 1.00 89.62 108 GLY A N 1
ATOM 824 C CA . GLY A 1 108 ? 0.285 -3.299 -14.364 1.00 89.62 108 GLY A CA 1
ATOM 825 C C . GLY A 1 108 ? 1.648 -3.985 -14.398 1.00 89.62 108 GLY A C 1
ATOM 826 O O . GLY A 1 108 ? 1.720 -5.173 -14.725 1.00 89.62 108 GLY A O 1
ATOM 827 N N . GLU A 1 109 ? 2.731 -3.283 -14.055 1.00 89.81 109 GLU A N 1
ATOM 828 C CA . GLU A 1 109 ? 4.104 -3.757 -14.218 1.00 89.81 109 GLU A CA 1
ATOM 829 C C . GLU A 1 109 ? 4.889 -3.757 -12.904 1.00 89.81 109 GLU A C 1
ATOM 831 O O . GLU A 1 109 ? 4.886 -2.803 -12.134 1.00 89.81 109 GLU A O 1
ATOM 836 N N . LYS A 1 110 ? 5.633 -4.833 -12.652 1.00 89.44 110 LYS A N 1
ATOM 837 C CA . LYS A 1 110 ? 6.576 -4.945 -11.538 1.00 89.44 110 LYS A CA 1
ATOM 838 C C . LYS A 1 110 ? 8.001 -4.676 -12.000 1.00 89.44 110 LYS A C 1
ATOM 840 O O . LYS A 1 110 ? 8.412 -5.129 -13.069 1.00 89.44 110 LYS A O 1
ATOM 845 N N . TYR A 1 111 ? 8.775 -4.005 -11.154 1.00 87.75 111 TYR A N 1
ATOM 846 C CA . TYR A 1 111 ? 10.200 -3.792 -11.384 1.00 87.75 111 TYR A CA 1
ATOM 847 C C . TYR A 1 111 ? 11.000 -4.957 -10.809 1.00 87.75 111 TYR A C 1
ATOM 849 O O . TYR A 1 111 ? 11.008 -5.176 -9.596 1.00 87.75 111 TYR A O 1
ATOM 857 N N . VAL A 1 112 ? 11.652 -5.735 -11.671 1.00 85.88 112 VAL A N 1
ATOM 858 C CA . VAL A 1 112 ? 12.370 -6.950 -11.267 1.00 85.88 112 VAL A CA 1
ATOM 859 C C . VAL A 1 112 ? 13.796 -6.955 -11.786 1.00 85.88 112 VAL A C 1
ATOM 861 O O . VAL A 1 112 ? 14.088 -6.445 -12.870 1.00 85.88 112 VAL A O 1
ATOM 864 N N . LYS A 1 113 ? 14.681 -7.562 -10.995 1.00 83.69 113 LYS A N 1
ATOM 865 C CA . LYS A 1 113 ? 16.057 -7.829 -11.390 1.00 83.69 113 LYS A CA 1
ATOM 866 C C . LYS A 1 113 ? 16.089 -9.096 -12.238 1.00 83.69 113 LYS A C 1
ATOM 868 O O . LYS A 1 113 ? 15.559 -10.128 -11.829 1.00 83.69 113 LYS A O 1
ATOM 873 N N . ASP A 1 114 ? 16.665 -8.999 -13.423 1.00 82.06 114 ASP A N 1
ATOM 874 C CA . ASP A 1 114 ? 16.880 -10.128 -14.310 1.00 82.06 114 ASP A CA 1
ATOM 875 C C . ASP A 1 114 ? 18.072 -10.990 -13.857 1.00 82.06 114 ASP A C 1
ATOM 877 O O . ASP A 1 114 ? 18.829 -10.644 -12.945 1.00 82.06 114 ASP A O 1
ATOM 881 N N . VAL A 1 115 ? 18.237 -12.135 -14.520 1.00 85.06 115 VAL A N 1
ATOM 882 C CA . VAL A 1 115 ? 19.340 -13.074 -14.268 1.00 85.06 115 VAL A CA 1
ATOM 883 C C . VAL A 1 115 ? 20.717 -12.503 -14.628 1.00 85.06 115 VAL A C 1
ATOM 885 O O . VAL A 1 115 ? 21.711 -12.915 -14.039 1.00 85.06 115 VAL A O 1
ATOM 888 N N . SER A 1 116 ? 20.786 -11.535 -15.547 1.00 83.69 116 SER A N 1
ATOM 889 C CA . SER A 1 116 ? 22.011 -10.800 -15.902 1.00 83.69 116 SER A CA 1
ATOM 890 C C . SER A 1 116 ? 22.353 -9.667 -14.923 1.00 83.69 116 SER A C 1
ATOM 892 O O . SER A 1 116 ? 23.387 -9.018 -15.058 1.00 83.69 116 SER A O 1
ATOM 894 N N . GLY A 1 117 ? 21.509 -9.432 -13.916 1.00 79.81 117 GLY A N 1
ATOM 895 C CA . GLY A 1 117 ? 21.664 -8.389 -12.913 1.00 79.81 117 GLY A CA 1
ATOM 896 C C . GLY A 1 117 ? 21.137 -7.007 -13.312 1.00 79.81 117 GLY A C 1
ATOM 897 O O . GLY A 1 117 ? 21.238 -6.084 -12.498 1.00 79.81 117 GLY A O 1
ATOM 898 N N . GLY A 1 118 ? 20.562 -6.867 -14.507 1.00 81.25 118 GLY A N 1
ATOM 899 C CA . GLY A 1 118 ? 19.840 -5.684 -14.962 1.00 81.25 118 GLY A CA 1
ATOM 900 C C . GLY A 1 118 ? 18.458 -5.579 -14.318 1.00 81.25 118 GLY A C 1
ATOM 901 O O . GLY A 1 118 ? 17.904 -6.560 -13.829 1.00 81.25 118 GLY A O 1
ATOM 902 N N . TRP A 1 119 ? 17.895 -4.375 -14.280 1.00 82.56 119 TRP A N 1
ATOM 903 C CA . TRP A 1 119 ? 16.533 -4.152 -13.799 1.00 82.56 119 TRP A CA 1
ATOM 904 C C . TRP A 1 119 ? 15.612 -3.827 -14.974 1.00 82.56 119 TRP A C 1
ATOM 906 O O . TRP A 1 119 ? 15.975 -3.050 -15.853 1.00 82.56 119 TRP A O 1
ATOM 916 N N . SER A 1 120 ? 14.419 -4.422 -14.999 1.00 84.44 120 SER A N 1
ATOM 917 C CA . SER A 1 120 ? 13.429 -4.188 -16.057 1.00 84.44 120 SER A CA 1
ATOM 918 C C . SER A 1 120 ? 11.999 -4.239 -15.523 1.00 84.44 120 SER A C 1
ATOM 920 O O . SER A 1 120 ? 11.708 -4.932 -14.544 1.00 84.44 120 SER A O 1
ATOM 922 N N . TRP A 1 121 ? 11.101 -3.510 -16.187 1.00 88.19 121 TRP A N 1
ATOM 923 C CA . TRP A 1 121 ? 9.660 -3.631 -15.979 1.00 88.19 121 TRP A CA 1
ATOM 924 C C . TRP A 1 121 ? 9.146 -4.915 -16.630 1.00 88.19 121 TRP A C 1
ATOM 926 O O . TRP A 1 121 ? 9.553 -5.285 -17.734 1.00 88.19 121 TRP A O 1
ATOM 936 N N . ARG A 1 122 ? 8.287 -5.639 -15.914 1.00 90.25 122 ARG A N 1
ATOM 937 C CA . ARG A 1 122 ? 7.654 -6.880 -16.372 1.00 90.25 122 ARG A CA 1
ATOM 938 C C . ARG A 1 122 ? 6.196 -6.880 -15.962 1.00 90.25 122 ARG A C 1
ATOM 940 O O . ARG A 1 122 ? 5.872 -6.411 -14.877 1.00 90.25 122 ARG A O 1
ATOM 947 N N . LYS A 1 123 ? 5.331 -7.506 -16.759 1.00 92.50 123 LYS A N 1
ATOM 948 C CA . LYS A 1 123 ? 3.914 -7.654 -16.415 1.00 92.50 123 LYS A CA 1
ATOM 949 C C . LYS A 1 123 ? 3.736 -8.276 -15.022 1.00 92.50 123 LYS A C 1
ATOM 951 O O . LYS A 1 123 ? 4.369 -9.279 -14.676 1.00 92.50 123 LYS A O 1
ATOM 956 N N . SER A 1 124 ? 2.878 -7.656 -14.223 1.00 90.56 124 SER A N 1
ATOM 957 C CA . SER A 1 124 ? 2.494 -8.125 -12.900 1.00 90.56 124 SER A CA 1
ATOM 958 C C . SER A 1 124 ? 1.626 -9.379 -13.009 1.00 90.56 124 SER A C 1
ATOM 960 O O . SER A 1 124 ? 0.732 -9.474 -13.849 1.00 90.56 124 SER A O 1
ATOM 962 N N . SER A 1 125 ? 1.882 -10.346 -12.131 1.00 90.44 125 SER A N 1
ATOM 963 C CA . SER A 1 125 ? 1.038 -11.530 -11.939 1.00 90.44 125 SER A CA 1
ATOM 964 C C . SER A 1 125 ? 0.071 -11.377 -10.764 1.00 90.44 125 SER A C 1
ATOM 966 O O . SER A 1 125 ? -0.616 -12.337 -10.432 1.00 90.44 125 SER A O 1
ATOM 968 N N . LEU A 1 126 ? 0.066 -10.212 -10.111 1.00 88.88 126 LEU A N 1
ATOM 969 C CA . LEU A 1 126 ? -0.793 -9.919 -8.969 1.00 88.88 126 LEU A CA 1
ATOM 970 C C . LEU A 1 126 ? -2.265 -9.930 -9.405 1.00 88.88 126 LEU A C 1
ATOM 972 O O . LEU A 1 126 ? -2.582 -9.587 -10.547 1.00 88.88 126 LEU A O 1
ATOM 976 N N . VAL A 1 127 ? -3.135 -10.338 -8.492 1.00 90.31 127 VAL A N 1
ATOM 977 C CA . VAL A 1 127 ? -4.578 -10.460 -8.694 1.00 90.31 127 VAL A CA 1
ATOM 978 C C . VAL A 1 127 ? -5.251 -9.990 -7.411 1.00 90.31 127 VAL A C 1
ATOM 980 O O . VAL A 1 127 ? -4.805 -10.367 -6.327 1.00 90.31 127 VAL A O 1
ATOM 983 N N . ARG A 1 128 ? -6.281 -9.153 -7.532 1.00 88.12 128 ARG A N 1
ATOM 984 C CA . ARG A 1 128 ? -7.038 -8.643 -6.391 1.00 88.12 128 ARG A CA 1
ATOM 985 C C . ARG A 1 128 ? -7.912 -9.744 -5.796 1.00 88.12 128 ARG A C 1
ATOM 987 O O . ARG A 1 128 ? -8.536 -10.503 -6.536 1.00 88.12 128 ARG A O 1
ATOM 994 N N . GLY A 1 129 ? -7.946 -9.836 -4.470 1.00 86.06 129 GLY A N 1
ATOM 995 C CA . GLY A 1 129 ? -8.597 -10.934 -3.757 1.00 86.06 129 GLY A CA 1
ATOM 996 C C . GLY A 1 129 ? -10.117 -10.976 -3.919 1.00 86.06 129 GLY A C 1
ATOM 997 O O . GLY A 1 129 ? -10.680 -12.062 -3.995 1.00 86.06 129 GLY A O 1
ATOM 998 N N . GLU A 1 130 ? -10.773 -9.816 -3.988 1.00 82.25 130 GLU A N 1
ATOM 999 C CA . GLU A 1 130 ? -12.240 -9.720 -4.002 1.00 82.25 130 GLU A CA 1
ATOM 1000 C C . GLU A 1 130 ? -12.867 -10.129 -5.344 1.00 82.25 130 GLU A C 1
ATOM 1002 O O . GLU A 1 130 ? -13.808 -10.918 -5.374 1.00 82.25 130 GLU A O 1
ATOM 1007 N N . ASP A 1 131 ? -12.352 -9.604 -6.457 1.00 84.50 131 ASP A N 1
ATOM 1008 C CA . ASP A 1 131 ? -12.978 -9.708 -7.783 1.00 84.50 131 ASP A CA 1
ATOM 1009 C C . ASP A 1 131 ? -12.057 -10.299 -8.860 1.00 84.50 131 ASP A C 1
ATOM 1011 O O . ASP A 1 131 ? -12.448 -10.424 -10.020 1.00 84.50 131 ASP A O 1
ATOM 1015 N N . GLY A 1 132 ? -10.824 -10.661 -8.502 1.00 87.25 132 GLY A N 1
ATOM 1016 C CA . GLY A 1 132 ? -9.860 -11.223 -9.441 1.00 87.25 132 GLY A CA 1
ATOM 1017 C C . GLY A 1 132 ? -9.281 -10.214 -10.435 1.00 87.25 132 GLY A C 1
ATOM 1018 O O . GLY A 1 132 ? -8.608 -10.622 -11.387 1.00 87.25 132 GLY A O 1
ATOM 1019 N N . ALA A 1 133 ? -9.515 -8.915 -10.242 1.00 87.44 133 ALA A N 1
ATOM 1020 C CA . ALA A 1 133 ? -9.019 -7.904 -11.160 1.00 87.44 133 ALA A CA 1
ATOM 1021 C C . ALA A 1 133 ? -7.489 -7.800 -11.123 1.00 87.44 133 ALA A C 1
ATOM 1023 O O . ALA A 1 133 ? -6.844 -8.006 -10.086 1.00 87.44 133 ALA A O 1
ATOM 1024 N N . ARG A 1 134 ? -6.879 -7.489 -12.270 1.00 88.75 134 ARG A N 1
ATOM 1025 C CA . ARG A 1 134 ? -5.426 -7.329 -12.366 1.00 88.75 134 ARG A CA 1
ATOM 1026 C C . ARG A 1 134 ? -5.025 -5.869 -12.158 1.00 88.75 134 ARG A C 1
ATOM 1028 O O . ARG A 1 134 ? -5.815 -4.953 -12.387 1.00 88.75 134 ARG A O 1
ATOM 1035 N N . PRO A 1 135 ? -3.772 -5.615 -11.760 1.00 86.75 135 PRO A N 1
ATOM 1036 C CA . PRO A 1 135 ? -3.225 -4.268 -11.787 1.00 86.75 135 PRO A CA 1
ATOM 1037 C C . PRO A 1 135 ? -3.379 -3.594 -13.161 1.00 86.75 135 PRO A C 1
ATOM 1039 O O . PRO A 1 135 ? -3.395 -4.285 -14.179 1.00 86.75 135 PRO A O 1
ATOM 1042 N N . ALA A 1 136 ? -3.487 -2.263 -13.179 1.00 86.12 136 ALA A N 1
ATOM 1043 C CA . ALA A 1 136 ? -3.915 -1.410 -14.301 1.00 86.12 136 ALA A CA 1
ATOM 1044 C C . ALA A 1 136 ? -5.376 -1.550 -14.766 1.00 86.12 136 ALA A C 1
ATOM 1046 O O . ALA A 1 136 ? -5.886 -0.638 -15.414 1.00 86.12 136 ALA A O 1
ATOM 1047 N N . GLU A 1 137 ? -6.084 -2.629 -14.421 1.00 81.62 137 GLU A N 1
ATOM 1048 C CA . GLU A 1 137 ? -7.515 -2.771 -14.745 1.00 81.62 137 GLU A CA 1
ATOM 1049 C C . GLU A 1 137 ? -8.402 -2.019 -13.740 1.00 81.62 137 GLU A C 1
ATOM 1051 O O . GLU A 1 137 ? -9.563 -1.730 -14.019 1.00 81.62 137 GLU A O 1
ATOM 1056 N N . THR A 1 138 ? -7.850 -1.659 -12.576 1.00 67.00 138 THR A N 1
ATOM 1057 C CA . THR A 1 138 ? -8.601 -1.056 -11.472 1.00 67.00 138 THR A CA 1
ATOM 1058 C C . THR A 1 138 ? -7.982 0.262 -11.036 1.00 67.00 138 THR A C 1
ATOM 1060 O O . THR A 1 138 ? -6.799 0.307 -10.704 1.00 67.00 138 THR A O 1
ATOM 1063 N N . LYS A 1 139 ? -8.795 1.316 -10.917 1.00 63.38 139 LYS A N 1
ATOM 1064 C CA . LYS A 1 139 ? -8.399 2.581 -10.272 1.00 63.38 139 LYS A CA 1
ATOM 1065 C C . LYS A 1 139 ? -8.535 2.536 -8.741 1.00 63.38 139 LYS A C 1
ATOM 1067 O O . LYS A 1 139 ? -8.534 3.580 -8.103 1.00 63.38 139 LYS A O 1
ATOM 1072 N N . ALA A 1 140 ? -8.662 1.350 -8.142 1.00 57.91 140 ALA A N 1
ATOM 1073 C CA . ALA A 1 140 ? -9.205 1.159 -6.793 1.00 57.91 140 ALA A CA 1
ATOM 1074 C C . ALA A 1 140 ? -8.484 1.941 -5.683 1.00 57.91 140 ALA A C 1
ATOM 1076 O O . ALA A 1 140 ? -9.146 2.560 -4.857 1.00 57.91 140 ALA A O 1
ATOM 1077 N N . ILE A 1 141 ? -7.146 2.001 -5.687 1.00 64.81 141 ILE A N 1
ATOM 1078 C CA . ILE A 1 141 ? -6.408 2.780 -4.673 1.00 64.81 141 ILE A CA 1
ATOM 1079 C C . ILE A 1 141 ? -6.642 4.284 -4.871 1.00 64.81 141 ILE A C 1
ATOM 1081 O O . ILE A 1 141 ? -6.886 5.007 -3.907 1.00 64.81 141 ILE A O 1
ATOM 1085 N N . HIS A 1 142 ? -6.643 4.751 -6.122 1.00 60.78 142 HIS A N 1
ATOM 1086 C CA . HIS A 1 142 ? -6.921 6.147 -6.454 1.00 60.78 142 HIS A CA 1
ATOM 1087 C C . HIS A 1 142 ? -8.369 6.530 -6.116 1.00 60.78 142 HIS A C 1
ATOM 1089 O O . HIS A 1 142 ? -8.603 7.595 -5.565 1.00 60.78 142 HIS A O 1
ATOM 1095 N N . GLU A 1 143 ? -9.353 5.671 -6.386 1.00 59.03 143 GLU A N 1
ATOM 1096 C CA . GLU A 1 143 ? -10.757 5.909 -6.023 1.00 59.03 143 GLU A CA 1
ATOM 1097 C C . GLU A 1 143 ? -10.977 5.917 -4.509 1.00 59.03 143 GLU A C 1
ATOM 1099 O O . GLU A 1 143 ? -11.687 6.789 -4.004 1.00 59.03 143 GLU A O 1
ATOM 1104 N N . CYS A 1 144 ? -10.318 5.018 -3.772 1.00 57.34 144 CYS A N 1
ATOM 1105 C CA . CYS A 1 144 ? -10.357 5.017 -2.313 1.00 57.34 144 CYS A CA 1
ATOM 1106 C C . CYS A 1 144 ? -9.777 6.329 -1.752 1.00 57.34 144 CYS A C 1
ATOM 1108 O O . CYS A 1 144 ? -10.375 6.951 -0.876 1.00 57.34 144 CYS A O 1
ATOM 1110 N N . LEU A 1 145 ? -8.667 6.819 -2.319 1.00 59.72 145 LEU A N 1
ATOM 1111 C CA . LEU A 1 145 ? -8.070 8.111 -1.961 1.00 59.72 145 LEU A CA 1
ATOM 1112 C C . LEU A 1 145 ? -8.919 9.316 -2.405 1.00 59.72 145 LEU A C 1
ATOM 1114 O O . LEU A 1 145 ? -9.013 10.297 -1.671 1.00 59.72 145 LEU A O 1
ATOM 1118 N N . LEU A 1 146 ? -9.597 9.268 -3.550 1.00 57.12 146 LEU A N 1
ATOM 1119 C CA . LEU A 1 146 ? -10.523 10.330 -3.959 1.00 57.12 146 LEU A CA 1
ATOM 1120 C C . LEU A 1 146 ? -11.715 10.441 -2.997 1.00 57.12 146 LEU A C 1
ATOM 1122 O O . LEU A 1 146 ? -12.097 11.551 -2.629 1.00 57.12 146 LEU A O 1
ATOM 1126 N N . ARG A 1 147 ? -12.253 9.312 -2.516 1.00 51.31 147 ARG A N 1
ATOM 1127 C CA . ARG A 1 147 ? -13.317 9.292 -1.494 1.00 51.31 147 ARG A CA 1
ATOM 1128 C C . ARG A 1 147 ? -12.856 9.885 -0.160 1.00 51.31 147 ARG A C 1
ATOM 1130 O O . ARG A 1 147 ? -13.639 10.556 0.504 1.00 51.31 147 ARG A O 1
ATOM 1137 N N . THR A 1 148 ? -11.572 9.750 0.195 1.00 51.47 148 THR A N 1
ATOM 1138 C CA . THR A 1 148 ? -11.008 10.432 1.382 1.00 51.47 148 THR A CA 1
ATOM 1139 C C . THR A 1 148 ? -11.045 11.958 1.282 1.00 51.47 148 THR A C 1
ATOM 1141 O O . THR A 1 148 ? -10.948 12.622 2.312 1.00 51.47 148 THR A O 1
ATOM 1144 N N . SER A 1 149 ? -11.145 12.500 0.062 1.00 49.84 149 SER A N 1
ATOM 1145 C CA . SER A 1 149 ? -11.106 13.938 -0.221 1.00 49.84 149 SER A CA 1
ATOM 1146 C C . SER A 1 149 ? -12.503 14.565 -0.281 1.00 49.84 149 SER A C 1
ATOM 1148 O O . SER A 1 149 ? -12.615 15.771 -0.097 1.00 49.84 149 SER A O 1
ATOM 1150 N N . SER A 1 150 ? -13.568 13.777 -0.501 1.00 46.31 150 SER A N 1
ATOM 1151 C CA . SER A 1 150 ? -14.950 14.290 -0.509 1.00 46.31 150 SER A CA 1
ATOM 1152 C C . SER A 1 150 ? -15.616 14.297 0.869 1.00 46.31 150 SER A C 1
ATOM 1154 O O . SER A 1 150 ? -16.629 14.958 1.038 1.00 46.31 150 SER A O 1
ATOM 1156 N N . LEU A 1 151 ? -15.066 13.575 1.849 1.00 46.78 151 LEU A N 1
ATOM 1157 C CA . LEU A 1 151 ? -15.572 13.531 3.231 1.00 46.78 151 LEU A CA 1
ATOM 1158 C C . LEU A 1 151 ? -15.014 14.657 4.126 1.00 46.78 151 LEU A C 1
ATOM 1160 O O . LEU A 1 151 ? -15.297 14.685 5.316 1.00 46.78 151 LEU A O 1
ATOM 1164 N N . GLY A 1 152 ? -14.213 15.574 3.572 1.00 39.53 152 GLY A N 1
ATOM 1165 C CA . GLY A 1 152 ? -13.674 16.749 4.272 1.00 39.53 152 GLY A CA 1
ATOM 1166 C C . GLY A 1 152 ? -14.376 18.059 3.903 1.00 39.53 152 GLY A C 1
ATOM 1167 O O . GLY A 1 152 ? -13.763 19.120 3.981 1.00 39.53 152 GLY A O 1
ATOM 1168 N N . SER A 1 153 ? -15.608 17.994 3.394 1.00 34.97 153 SER A N 1
ATOM 1169 C CA . SER A 1 153 ? -16.371 19.152 2.910 1.00 34.97 153 SER A CA 1
ATOM 1170 C C . SER A 1 153 ? -17.809 19.141 3.424 1.00 34.97 153 SER A C 1
ATOM 1172 O O . SER A 1 153 ? -18.726 19.338 2.636 1.00 34.97 153 SER A O 1
ATOM 1174 N N . GLU A 1 154 ? -18.006 18.906 4.720 1.00 32.16 154 GLU A N 1
ATOM 1175 C CA . GLU A 1 154 ? -19.258 19.206 5.433 1.00 32.16 154 GLU A CA 1
ATOM 1176 C C . GLU A 1 154 ? -18.951 19.772 6.822 1.00 32.16 154 GLU A C 1
ATOM 1178 O O . GLU A 1 154 ? -18.011 19.258 7.474 1.00 32.16 154 GLU A O 1
#

Radius of gyration: 17.99 Å; chains: 1; bounding box: 42×36×58 Å

Sequence (154 aa):
MSRDRIATVIANPLAAVRSDAELLDFAAHCAQSVREDSSDEALAESSRKLIVAVTALLRDWFPASDYTPLGTTTLLSMALMRGKYDSKANFSCRKTPLDLMFNQIESGEKYVKDVSGGWSWRKSSLVRGEDGARPAETKAIHECLLRTSSLGSE

pLDDT: mean 79.38, std 17.25, range [32.16, 93.62]

Organism: NCBI:txid2070688

Foldseek 3Di:
DDPPPPPPPVPFPLVPVQDLVSQLVVLLVVLVVVCVVPVDPVVSLVSSLLSSLLLCCCNWFHPPVLNGPVNSVVLVVQQVDPDPPDPPDDPVPGQGPNSQSVCCLQVQWHWDQDPVRDIDTDGDPTATPPPRDGRNRDPVSVVSSVVSVVVVPD